Protein AF-A0A3M2BXF1-F1 (afdb_monomer_lite)

Radius of gyration: 14.07 Å; chains: 1; bounding box: 36×36×38 Å

pLDDT: mean 77.46, std 13.78, range [34.09, 93.62]

Foldseek 3Di:
DDPPDPVVLPPCVPCLVLLLQLLVLQLCLQVPVPDPSVVLWPPDPQTKDWLSSSCVRCVVQSVPVVSSVVSVVVCVVL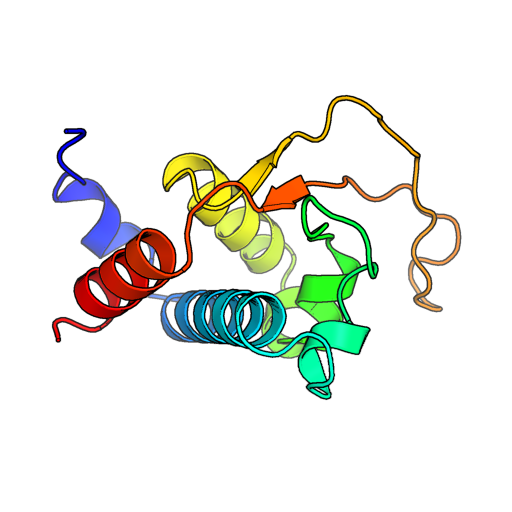LQKAFDPPLPQDADPDPVRGRPGITIIGGDDDSVSSVVVSCVSVVD

Sequence (124 aa):
MTTITKSWKNKIHWYKPALVEVLKAILKAKNSPNSRLARLFPRRRPLIFTADTLYELSPKVYEDTCNTSAIINTLLGLGVIAEHHNTSVVRSKRREAKGRIIREYRVKATSKEIQRVIDEITGS

Structure (mmCIF, N/CA/C/O backbone):
data_AF-A0A3M2BXF1-F1
#
_entry.id   AF-A0A3M2BXF1-F1
#
loop_
_atom_site.group_PDB
_atom_site.id
_atom_site.type_symbol
_atom_site.label_atom_id
_atom_site.label_alt_id
_atom_site.label_comp_id
_atom_site.label_asym_id
_atom_site.label_entity_id
_atom_site.label_seq_id
_atom_site.pdbx_PDB_ins_code
_atom_site.Cartn_x
_atom_site.Cartn_y
_atom_site.Cartn_z
_atom_site.occupancy
_atom_site.B_iso_or_equiv
_atom_site.auth_seq_id
_atom_site.auth_comp_id
_atom_site.auth_asym_id
_atom_site.auth_atom_id
_atom_site.pdbx_PDB_model_num
ATOM 1 N N . MET A 1 1 ? -19.294 -10.027 6.199 1.00 34.09 1 MET A N 1
ATOM 2 C CA . MET A 1 1 ? -18.288 -9.940 7.280 1.00 34.09 1 MET A CA 1
ATOM 3 C C . MET A 1 1 ? -17.341 -11.115 7.115 1.00 34.09 1 MET A C 1
ATOM 5 O O . MET A 1 1 ? -17.712 -12.226 7.455 1.00 34.09 1 MET A O 1
ATOM 9 N N . THR A 1 2 ? -16.184 -10.911 6.492 1.00 41.16 2 THR A N 1
ATOM 10 C CA . THR A 1 2 ? -15.165 -11.956 6.331 1.00 41.16 2 THR A CA 1
ATOM 11 C C . THR A 1 2 ? -14.257 -11.936 7.549 1.00 41.16 2 THR A C 1
ATOM 13 O O . THR A 1 2 ? -13.522 -10.983 7.785 1.00 41.16 2 THR A O 1
ATOM 16 N N . THR A 1 3 ? -14.367 -12.980 8.359 1.00 43.84 3 THR A N 1
ATOM 17 C CA . THR A 1 3 ? -13.511 -13.262 9.506 1.00 43.84 3 THR A CA 1
ATOM 18 C C . THR A 1 3 ? -12.065 -13.339 9.021 1.00 43.84 3 THR A C 1
ATOM 20 O O . THR A 1 3 ? -11.704 -14.253 8.281 1.00 43.84 3 THR A O 1
ATOM 23 N N . ILE A 1 4 ? -11.228 -12.379 9.414 1.00 49.53 4 ILE A N 1
ATOM 24 C CA . ILE A 1 4 ? -9.784 -12.426 9.170 1.00 49.53 4 ILE A CA 1
ATOM 25 C C . ILE A 1 4 ? -9.233 -13.543 10.069 1.00 49.53 4 ILE A C 1
ATOM 27 O O . ILE A 1 4 ? -8.997 -13.388 11.264 1.00 49.53 4 ILE A O 1
ATOM 31 N N . THR A 1 5 ? -9.170 -14.751 9.507 1.00 51.31 5 THR A N 1
ATOM 32 C CA . THR A 1 5 ? -8.840 -15.996 10.210 1.00 51.31 5 THR A CA 1
ATOM 33 C C . THR A 1 5 ? -7.433 -15.962 10.815 1.00 51.31 5 THR A C 1
ATOM 35 O O . THR A 1 5 ? -6.494 -15.483 10.179 1.00 51.31 5 THR A O 1
ATOM 38 N N . LYS A 1 6 ? -7.274 -16.578 11.998 1.00 45.88 6 LYS A N 1
ATOM 39 C CA . LYS A 1 6 ? -6.023 -16.817 12.762 1.00 45.88 6 LYS A CA 1
ATOM 40 C C . LYS A 1 6 ? -4.769 -17.170 11.930 1.00 45.88 6 LYS A C 1
ATOM 42 O O . LYS A 1 6 ? -3.661 -16.942 12.402 1.00 45.88 6 LYS A O 1
ATOM 47 N N . SER A 1 7 ? -4.926 -17.683 10.708 1.00 45.97 7 SER A N 1
ATOM 48 C CA . SER A 1 7 ? -3.849 -18.047 9.774 1.00 45.97 7 SER A CA 1
ATOM 49 C C . SER A 1 7 ? -2.910 -16.884 9.395 1.00 45.97 7 SER A C 1
ATOM 51 O O . SER A 1 7 ? -1.716 -17.101 9.187 1.00 45.97 7 SER A O 1
ATOM 53 N N . TRP A 1 8 ? -3.400 -15.639 9.364 1.00 50.47 8 TRP A N 1
ATOM 54 C CA . TRP A 1 8 ? -2.595 -14.479 8.947 1.00 50.47 8 TRP A CA 1
ATOM 55 C C . TRP A 1 8 ? -1.572 -14.023 9.997 1.00 50.47 8 TRP A C 1
ATOM 57 O O . TRP A 1 8 ? -0.510 -13.519 9.632 1.00 50.47 8 TRP A O 1
ATOM 67 N N . LYS A 1 9 ? -1.838 -14.242 11.296 1.00 51.59 9 LYS A N 1
ATOM 68 C CA . LYS A 1 9 ? -0.965 -13.757 12.382 1.00 51.59 9 LYS A CA 1
ATOM 69 C C . LYS A 1 9 ? 0.454 -14.336 12.310 1.00 51.59 9 LYS A C 1
ATOM 71 O O . LYS A 1 9 ? 1.399 -13.597 12.558 1.00 51.59 9 LYS A O 1
ATOM 76 N N . ASN A 1 10 ? 0.612 -15.594 11.883 1.00 47.81 10 ASN A N 1
ATOM 77 C CA . ASN A 1 10 ? 1.925 -16.250 11.826 1.00 47.81 10 ASN A CA 1
ATOM 78 C C . ASN A 1 10 ? 2.736 -15.951 10.552 1.00 47.81 10 ASN A C 1
ATOM 80 O O . ASN A 1 10 ? 3.961 -16.003 10.598 1.00 47.81 10 ASN A O 1
ATOM 84 N N . LYS A 1 11 ? 2.102 -1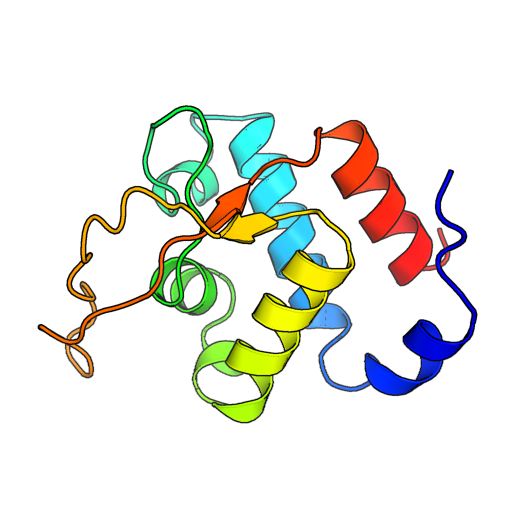5.623 9.415 1.00 52.72 11 LYS A N 1
ATOM 85 C CA . LYS A 1 11 ? 2.807 -15.447 8.124 1.00 52.72 11 LYS A CA 1
ATOM 86 C C . LYS A 1 11 ? 3.358 -14.036 7.881 1.00 52.72 11 LYS A C 1
ATOM 88 O O . LYS A 1 11 ? 4.176 -13.860 6.985 1.00 52.72 11 LYS A O 1
ATOM 93 N N . ILE A 1 12 ? 2.925 -13.042 8.658 1.00 58.22 12 ILE A N 1
ATOM 94 C CA . ILE A 1 12 ? 3.268 -11.623 8.445 1.00 58.22 12 ILE A CA 1
ATOM 95 C C . ILE A 1 12 ? 4.490 -11.183 9.282 1.00 58.22 12 ILE A C 1
ATOM 97 O O . ILE A 1 12 ? 5.017 -10.097 9.070 1.00 58.22 12 ILE A O 1
ATOM 101 N N . HIS A 1 13 ? 4.985 -12.004 10.218 1.00 61.69 13 HIS A N 1
ATOM 102 C CA . HIS A 1 13 ? 5.920 -11.566 11.269 1.00 61.69 13 HIS A CA 1
ATOM 103 C C . HIS A 1 13 ? 7.164 -10.796 10.793 1.00 61.69 13 HIS A C 1
ATOM 105 O O . HIS A 1 13 ? 7.542 -9.833 11.456 1.00 61.69 13 HIS A O 1
ATOM 111 N N . TRP A 1 14 ? 7.761 -11.152 9.652 1.00 72.50 14 TRP A N 1
ATOM 112 C CA . TRP A 1 14 ? 9.002 -10.528 9.181 1.00 72.50 14 TRP A CA 1
ATOM 113 C C . TRP A 1 14 ? 8.798 -9.213 8.394 1.00 72.50 14 TRP A C 1
ATOM 115 O O . TRP A 1 14 ? 9.694 -8.376 8.398 1.00 72.50 14 TRP A O 1
ATOM 125 N N . TYR A 1 15 ? 7.620 -8.962 7.798 1.00 79.12 15 TYR A N 1
ATOM 126 C CA . TYR A 1 15 ? 7.291 -7.697 7.095 1.00 79.12 15 TYR A CA 1
ATOM 127 C C . TYR A 1 15 ? 6.152 -6.903 7.736 1.00 79.12 15 TYR A C 1
ATOM 129 O O . TYR A 1 15 ? 5.702 -5.894 7.192 1.00 79.12 15 TYR A O 1
ATOM 137 N N . LYS A 1 16 ? 5.680 -7.326 8.910 1.00 82.12 16 LYS A N 1
ATOM 138 C CA . LYS A 1 16 ? 4.597 -6.673 9.650 1.00 82.12 16 LYS A CA 1
ATOM 139 C C . LYS A 1 16 ? 4.810 -5.166 9.842 1.00 82.12 16 LYS A C 1
ATOM 141 O O . LYS A 1 16 ? 3.870 -4.421 9.561 1.00 82.12 16 LYS A O 1
ATOM 146 N N . PRO A 1 17 ? 5.999 -4.683 10.265 1.00 84.56 17 PRO A N 1
ATOM 147 C CA . PRO A 1 17 ? 6.216 -3.247 10.451 1.00 84.56 17 PRO A CA 1
ATOM 148 C C . PRO A 1 17 ? 6.072 -2.470 9.138 1.00 84.56 17 PRO A C 1
ATOM 150 O O . PRO A 1 17 ? 5.419 -1.429 9.101 1.00 84.56 17 PRO A O 1
ATOM 153 N N . ALA A 1 18 ? 6.601 -3.029 8.049 1.00 84.81 18 ALA A N 1
ATOM 154 C CA . ALA A 1 18 ? 6.520 -2.448 6.716 1.00 84.81 18 ALA A CA 1
ATOM 155 C C . ALA A 1 18 ? 5.086 -2.407 6.178 1.00 84.81 18 ALA A C 1
ATOM 157 O O . ALA A 1 18 ? 4.650 -1.404 5.620 1.00 84.81 18 ALA A O 1
ATOM 158 N N . LEU A 1 19 ? 4.317 -3.479 6.387 1.00 87.69 19 LEU A N 1
ATOM 159 C CA . LEU A 1 19 ? 2.906 -3.516 6.014 1.00 87.69 19 LEU A CA 1
ATOM 160 C C . LEU A 1 19 ? 2.117 -2.407 6.727 1.00 87.69 19 LEU A C 1
ATOM 162 O O . LEU A 1 19 ? 1.329 -1.708 6.092 1.00 87.69 19 LEU A O 1
ATOM 166 N N . VAL A 1 20 ? 2.357 -2.209 8.028 1.00 89.62 20 VAL A N 1
ATOM 167 C CA . VAL A 1 20 ? 1.720 -1.135 8.809 1.00 89.62 20 VAL A CA 1
ATOM 168 C C . VAL A 1 20 ? 2.133 0.247 8.301 1.00 89.62 20 VAL A C 1
ATOM 170 O O . VAL A 1 20 ? 1.282 1.129 8.182 1.00 89.62 20 VAL A O 1
ATOM 173 N N . GLU A 1 21 ? 3.410 0.450 7.979 1.00 89.00 21 GLU A N 1
ATOM 174 C CA . GLU A 1 21 ? 3.912 1.700 7.397 1.00 89.00 21 GLU A CA 1
ATOM 175 C C . GLU A 1 21 ? 3.195 2.036 6.080 1.00 89.00 21 GLU A C 1
ATOM 177 O O . GLU A 1 21 ? 2.669 3.142 5.915 1.00 89.00 21 GLU A O 1
ATOM 182 N N . VAL A 1 22 ? 3.072 1.053 5.185 1.00 90.19 22 VAL A N 1
ATOM 183 C CA . VAL A 1 22 ? 2.365 1.200 3.906 1.00 90.19 22 VAL A CA 1
ATOM 184 C C . VAL A 1 2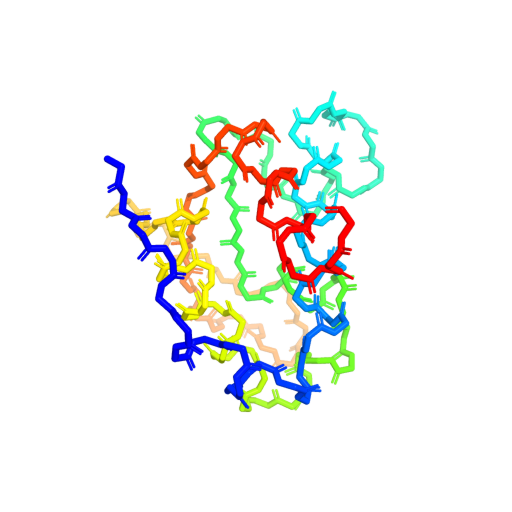2 ? 0.885 1.518 4.122 1.00 90.19 22 VAL A C 1
ATOM 186 O O . VAL A 1 22 ? 0.363 2.452 3.512 1.00 90.19 22 VAL A O 1
ATOM 189 N N . LEU A 1 23 ? 0.201 0.805 5.021 1.00 91.81 23 LEU A N 1
ATOM 190 C CA . LEU A 1 23 ? -1.211 1.057 5.336 1.00 91.81 23 LEU A CA 1
ATOM 191 C C . LEU A 1 23 ? -1.431 2.471 5.892 1.00 91.81 23 LEU A C 1
ATOM 193 O O . LEU A 1 23 ? -2.340 3.176 5.445 1.00 91.81 23 LEU A O 1
ATOM 197 N N . LYS A 1 24 ? -0.570 2.925 6.812 1.00 91.75 24 LYS A N 1
ATOM 198 C CA . LYS A 1 24 ? -0.609 4.293 7.355 1.00 91.75 24 LYS A CA 1
ATOM 199 C C . LYS A 1 24 ? -0.386 5.338 6.265 1.00 91.75 24 LYS A C 1
ATOM 201 O O . LYS A 1 24 ? -1.059 6.371 6.257 1.00 91.75 24 LYS A O 1
ATOM 206 N N . ALA A 1 25 ? 0.518 5.077 5.325 1.00 89.94 25 ALA A N 1
ATOM 207 C CA . ALA A 1 25 ? 0.764 5.972 4.204 1.00 89.94 25 ALA A CA 1
ATOM 208 C C . ALA A 1 25 ? -0.438 6.073 3.257 1.00 89.94 25 ALA A C 1
ATOM 210 O O . ALA A 1 25 ? -0.828 7.184 2.888 1.00 89.94 25 ALA A O 1
ATOM 211 N N . ILE A 1 26 ? -1.067 4.941 2.921 1.00 90.25 26 ILE A N 1
ATOM 212 C CA . ILE A 1 26 ? -2.300 4.901 2.122 1.00 90.25 26 ILE A CA 1
ATOM 213 C C . ILE A 1 26 ? -3.413 5.681 2.834 1.00 90.25 26 ILE A C 1
ATOM 215 O O . ILE A 1 26 ? -4.073 6.523 2.219 1.00 90.25 26 ILE A O 1
ATOM 219 N N . LEU A 1 27 ? -3.599 5.452 4.137 1.00 91.81 27 LEU A N 1
ATOM 220 C CA . LEU A 1 27 ? -4.601 6.145 4.946 1.00 91.81 27 LEU A CA 1
ATOM 221 C C . LEU A 1 27 ? -4.379 7.664 4.950 1.00 91.81 27 LEU A C 1
ATOM 223 O O . LEU A 1 27 ? -5.310 8.437 4.707 1.00 91.81 27 LEU A O 1
ATOM 227 N N . LYS A 1 28 ? -3.133 8.101 5.165 1.00 89.38 28 LYS A N 1
ATOM 228 C CA . LYS A 1 28 ? -2.757 9.521 5.154 1.00 89.38 28 LYS A CA 1
ATOM 229 C C . LYS A 1 28 ? -2.952 10.152 3.777 1.00 89.38 28 LYS A C 1
ATOM 231 O O . LYS A 1 28 ? -3.464 11.266 3.694 1.00 89.38 28 LYS A O 1
ATOM 236 N N . ALA A 1 29 ? -2.607 9.448 2.699 1.00 87.62 29 ALA A N 1
ATOM 237 C CA . ALA A 1 29 ? -2.839 9.918 1.335 1.00 87.62 29 ALA A CA 1
ATOM 238 C C . ALA A 1 29 ? -4.337 10.079 1.028 1.00 87.62 29 ALA A C 1
ATOM 240 O O . ALA A 1 29 ? -4.740 11.058 0.400 1.00 87.62 29 ALA A O 1
ATOM 241 N N . LYS A 1 30 ? -5.169 9.155 1.522 1.00 86.31 30 LYS A N 1
ATOM 242 C CA . LYS A 1 30 ? -6.624 9.178 1.339 1.00 86.31 30 LYS A CA 1
ATOM 243 C C . LYS A 1 30 ? -7.300 10.316 2.111 1.00 86.31 30 LYS A C 1
ATOM 245 O O . LYS A 1 30 ? -8.170 10.985 1.558 1.00 86.31 30 LYS A O 1
ATOM 250 N N . ASN A 1 31 ? -6.886 10.547 3.358 1.00 88.56 31 ASN A N 1
ATOM 251 C CA . ASN A 1 31 ? -7.469 11.574 4.230 1.00 88.56 31 ASN A CA 1
ATOM 252 C C . ASN A 1 31 ? -6.897 12.976 3.975 1.00 88.56 31 ASN A C 1
ATOM 254 O O . ASN A 1 31 ? -7.551 13.976 4.257 1.00 88.56 31 ASN A O 1
ATOM 258 N N . SER A 1 32 ? -5.675 13.071 3.451 1.00 84.94 32 SER A N 1
ATOM 259 C CA . SER A 1 32 ? -4.981 14.341 3.229 1.00 84.94 32 SER A CA 1
ATOM 260 C C . SER A 1 32 ? -4.323 14.364 1.843 1.00 84.94 32 SER A C 1
ATOM 262 O O . SER A 1 32 ? -3.116 14.118 1.731 1.00 84.94 32 SER A O 1
ATOM 264 N N . PRO A 1 33 ? -5.077 14.725 0.784 1.00 74.50 33 PRO A N 1
ATOM 265 C CA . PRO A 1 33 ? -4.599 14.742 -0.608 1.00 74.50 33 PRO A CA 1
ATOM 266 C C . PRO A 1 33 ? -3.415 15.689 -0.876 1.00 74.50 33 PRO A C 1
ATOM 268 O O . PRO A 1 33 ? -2.739 15.585 -1.902 1.00 74.50 33 PRO A O 1
ATOM 271 N N . ASN A 1 34 ? -3.158 16.623 0.044 1.00 75.19 34 ASN A N 1
ATOM 272 C CA . ASN A 1 34 ? -2.039 17.567 -0.012 1.00 75.19 34 ASN A CA 1
ATOM 273 C C . ASN A 1 34 ? -0.824 17.132 0.819 1.00 75.19 34 ASN A C 1
ATOM 275 O O . ASN A 1 34 ? 0.195 17.820 0.817 1.00 75.19 34 ASN A O 1
ATOM 279 N N . SER A 1 35 ? -0.902 15.999 1.521 1.00 79.38 35 SER A N 1
ATOM 280 C CA . SER A 1 35 ? 0.233 15.484 2.283 1.00 79.38 35 SER A CA 1
ATOM 281 C C . SER A 1 35 ? 1.405 15.122 1.363 1.00 79.38 35 SER A C 1
ATOM 283 O O . SER A 1 35 ? 1.222 14.764 0.199 1.00 79.38 35 SER A O 1
ATOM 285 N N . ARG A 1 36 ? 2.633 15.167 1.899 1.00 80.25 36 ARG A N 1
ATOM 286 C CA . ARG A 1 36 ? 3.839 14.723 1.177 1.00 80.25 36 ARG A CA 1
ATOM 287 C C . ARG A 1 36 ? 3.687 13.292 0.643 1.00 80.25 36 ARG A C 1
ATOM 289 O O . ARG A 1 36 ? 4.100 13.032 -0.479 1.00 80.25 36 ARG A O 1
ATOM 296 N N . LEU A 1 37 ? 3.026 12.411 1.403 1.00 80.38 37 LEU A N 1
ATOM 297 C CA . LEU A 1 37 ? 2.762 11.024 1.004 1.00 80.38 37 LEU A CA 1
ATOM 298 C C . LEU A 1 37 ? 1.739 10.917 -0.127 1.00 80.38 37 LEU A C 1
ATOM 300 O O . LEU A 1 37 ? 1.910 10.084 -1.006 1.00 80.38 37 LEU A O 1
ATOM 304 N N . ALA A 1 38 ? 0.725 11.786 -0.175 1.00 77.31 38 ALA A N 1
ATOM 305 C CA . ALA A 1 38 ? -0.244 11.791 -1.272 1.00 77.31 38 ALA A CA 1
ATOM 306 C C . ALA A 1 38 ? 0.398 12.067 -2.642 1.00 77.31 38 ALA A C 1
ATOM 308 O O . ALA A 1 38 ? -0.167 11.675 -3.654 1.00 77.31 38 ALA A O 1
ATOM 309 N N . ARG A 1 39 ? 1.583 12.698 -2.689 1.00 80.75 39 ARG A N 1
ATOM 310 C CA . ARG A 1 39 ? 2.338 12.921 -3.938 1.00 80.75 39 ARG A CA 1
ATOM 311 C C . ARG A 1 39 ? 2.917 11.634 -4.533 1.00 80.75 39 ARG A C 1
ATOM 313 O O . ARG A 1 39 ? 3.200 11.609 -5.725 1.00 80.75 39 ARG A O 1
ATOM 320 N N . LEU A 1 40 ? 3.087 10.591 -3.716 1.00 82.44 40 LEU A N 1
ATOM 321 C CA . LEU A 1 40 ? 3.590 9.278 -4.143 1.00 82.44 40 LEU A CA 1
ATOM 322 C C . LEU A 1 40 ? 2.525 8.451 -4.868 1.00 82.44 40 LEU A C 1
ATOM 324 O O . LEU A 1 40 ? 2.838 7.492 -5.574 1.00 82.44 40 LEU A O 1
ATOM 328 N N . PHE A 1 41 ? 1.262 8.831 -4.696 1.00 81.31 41 PHE A N 1
ATOM 329 C CA . PHE A 1 41 ? 0.134 8.223 -5.370 1.00 81.31 41 PHE A CA 1
ATOM 330 C C . PHE A 1 41 ? -0.343 9.168 -6.482 1.00 81.31 41 PHE A C 1
ATOM 332 O O . PHE A 1 41 ? -0.378 10.388 -6.295 1.00 81.31 41 PHE A O 1
ATOM 339 N N . PRO A 1 42 ? -0.753 8.655 -7.651 1.00 71.81 42 PRO A N 1
ATOM 340 C CA . PRO A 1 42 ? -1.412 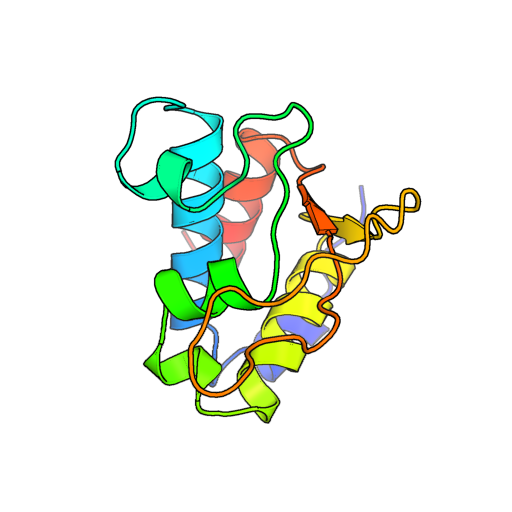9.473 -8.658 1.00 71.81 42 PRO A CA 1
ATOM 341 C C . PRO A 1 42 ? -2.634 10.179 -8.059 1.00 71.81 42 PRO A C 1
ATOM 343 O O . PRO A 1 42 ? -3.452 9.547 -7.388 1.00 71.81 42 PRO A O 1
ATOM 346 N N . ARG A 1 43 ? -2.783 11.485 -8.327 1.00 65.81 43 ARG A N 1
ATOM 347 C CA . ARG A 1 43 ? -3.937 12.315 -7.921 1.00 65.81 43 ARG A CA 1
ATOM 348 C C . ARG A 1 43 ? -5.203 11.962 -8.714 1.00 65.81 43 ARG A C 1
ATOM 350 O O . ARG A 1 43 ? -5.820 12.812 -9.346 1.00 65.81 43 ARG A O 1
ATOM 357 N N . ARG A 1 44 ? -5.572 10.687 -8.718 1.00 63.91 44 ARG A N 1
ATOM 358 C CA . ARG A 1 44 ? -6.786 10.150 -9.327 1.00 63.91 44 ARG A CA 1
ATOM 359 C C . ARG A 1 44 ? -7.618 9.493 -8.232 1.00 63.91 44 ARG A C 1
ATOM 361 O O . ARG A 1 44 ? -7.078 8.970 -7.259 1.00 63.91 44 ARG A O 1
ATOM 368 N N . ARG A 1 45 ? -8.943 9.557 -8.366 1.00 67.31 45 ARG A N 1
ATOM 369 C CA . ARG A 1 45 ? -9.860 8.702 -7.606 1.00 67.31 45 ARG A CA 1
ATOM 370 C C . ARG A 1 45 ? -10.332 7.610 -8.570 1.00 67.31 45 ARG A C 1
ATOM 372 O O . ARG A 1 45 ? -10.913 7.969 -9.590 1.00 67.31 45 ARG A O 1
ATOM 379 N N . PRO A 1 46 ? -10.075 6.320 -8.292 1.00 73.75 46 PRO A N 1
ATOM 380 C CA . PRO A 1 46 ? -9.461 5.753 -7.082 1.00 73.75 46 PRO A CA 1
ATOM 381 C C . PRO A 1 46 ? -7.941 5.995 -6.972 1.00 73.75 46 PRO A C 1
ATOM 383 O O . PRO A 1 46 ? -7.259 6.130 -7.984 1.00 73.75 46 PRO A O 1
ATOM 386 N N . LEU A 1 47 ? -7.430 6.032 -5.732 1.00 84.81 47 LEU A N 1
ATOM 387 C CA . LEU A 1 47 ? -5.998 6.168 -5.427 1.00 84.81 47 LEU A CA 1
ATOM 388 C C . LEU A 1 47 ? -5.245 4.956 -5.995 1.00 84.81 47 LEU A C 1
ATOM 390 O O . LEU A 1 47 ? -5.662 3.823 -5.752 1.00 84.81 47 LEU A O 1
ATOM 394 N N . ILE A 1 48 ? -4.158 5.181 -6.733 1.00 86.69 48 ILE A N 1
ATOM 395 C CA . ILE A 1 48 ? -3.406 4.105 -7.395 1.00 86.69 48 ILE A CA 1
ATOM 396 C C . ILE A 1 48 ? -2.120 3.803 -6.623 1.00 86.69 48 ILE A C 1
ATOM 398 O O . ILE A 1 48 ? -1.292 4.682 -6.405 1.00 86.69 48 ILE A O 1
ATOM 402 N N . PHE A 1 49 ? -1.967 2.550 -6.215 1.00 87.31 49 PHE A N 1
ATOM 403 C CA . PHE A 1 49 ? -0.792 1.982 -5.572 1.00 87.31 49 PHE A CA 1
ATOM 404 C C . PHE A 1 49 ? 0.006 1.164 -6.591 1.00 87.31 49 PHE A C 1
ATOM 406 O O . PHE A 1 49 ? -0.563 0.404 -7.375 1.00 87.31 49 PHE A O 1
ATOM 413 N N . THR A 1 50 ? 1.327 1.319 -6.588 1.00 84.94 50 THR A N 1
ATOM 414 C CA . THR A 1 50 ? 2.232 0.637 -7.521 1.00 84.94 50 THR A CA 1
ATOM 415 C C . THR A 1 50 ? 3.468 0.117 -6.794 1.00 84.94 50 THR A C 1
ATOM 417 O O . THR A 1 50 ? 3.737 0.501 -5.655 1.00 84.94 50 THR A O 1
ATOM 420 N N . ALA A 1 51 ? 4.255 -0.718 -7.476 1.00 81.44 51 ALA A N 1
ATOM 421 C CA . ALA A 1 51 ? 5.563 -1.150 -6.987 1.00 81.44 51 ALA A CA 1
ATOM 422 C C . ALA A 1 51 ? 6.491 0.048 -6.680 1.00 81.44 51 ALA A C 1
ATOM 424 O O . ALA A 1 51 ? 7.157 0.054 -5.651 1.00 81.44 51 ALA A O 1
ATOM 425 N N . ASP A 1 52 ? 6.473 1.097 -7.506 1.00 83.50 52 ASP A N 1
ATOM 426 C CA . ASP A 1 52 ? 7.264 2.310 -7.258 1.00 83.50 52 ASP A CA 1
ATOM 427 C C . ASP A 1 52 ? 6.760 3.081 -6.027 1.00 83.50 52 ASP A C 1
ATOM 429 O O . ASP A 1 52 ? 7.559 3.607 -5.260 1.00 83.50 52 ASP A O 1
ATOM 433 N N . THR A 1 53 ? 5.447 3.100 -5.772 1.00 85.88 53 THR A N 1
ATOM 434 C CA . THR A 1 53 ? 4.903 3.676 -4.530 1.00 85.88 53 THR A CA 1
ATOM 435 C C . THR A 1 53 ? 5.436 2.937 -3.303 1.00 85.88 53 THR A C 1
ATOM 437 O O . THR A 1 53 ? 5.759 3.573 -2.307 1.00 85.88 53 THR A O 1
ATOM 440 N N . LEU A 1 54 ? 5.551 1.607 -3.368 1.00 85.25 54 LEU A N 1
ATOM 441 C CA . LEU A 1 54 ? 6.125 0.821 -2.277 1.00 85.25 54 LEU A CA 1
ATOM 442 C C . LEU A 1 54 ? 7.611 1.136 -2.065 1.00 85.25 54 LEU A C 1
ATOM 444 O O . LEU A 1 54 ? 8.017 1.301 -0.920 1.00 85.25 54 LEU A O 1
ATOM 448 N N . TYR A 1 55 ? 8.388 1.266 -3.145 1.00 83.56 55 TYR A N 1
ATOM 449 C CA . TYR A 1 55 ? 9.788 1.692 -3.071 1.00 83.56 55 TYR A CA 1
ATOM 450 C C . TYR A 1 55 ? 9.933 3.040 -2.365 1.00 83.56 55 TYR A C 1
ATOM 452 O O . TYR A 1 55 ? 10.700 3.152 -1.420 1.00 83.56 55 TYR A O 1
ATOM 460 N N . GLU A 1 56 ? 9.156 4.046 -2.766 1.00 85.00 56 GLU A N 1
ATOM 461 C CA . GLU A 1 56 ? 9.214 5.384 -2.162 1.00 85.00 56 GLU A CA 1
ATOM 462 C C . GLU A 1 56 ? 8.802 5.396 -0.683 1.00 85.00 56 GLU A C 1
ATOM 464 O O . GLU A 1 56 ? 9.283 6.218 0.096 1.00 85.00 56 GLU A O 1
ATOM 469 N N . LEU A 1 57 ? 7.890 4.504 -0.289 1.00 84.94 57 LEU A N 1
ATOM 470 C CA . LEU A 1 57 ? 7.429 4.395 1.094 1.00 84.94 57 LEU A CA 1
ATOM 471 C C . LEU A 1 57 ? 8.406 3.625 1.975 1.00 84.94 57 LEU A C 1
ATOM 473 O O . LEU A 1 57 ? 8.602 4.002 3.123 1.00 84.94 57 LEU A O 1
ATOM 477 N N . SER A 1 58 ? 8.986 2.545 1.459 1.00 81.12 58 SER A N 1
ATOM 478 C CA . SER A 1 58 ? 9.861 1.674 2.232 1.00 81.12 58 SER A CA 1
ATOM 479 C C . SER A 1 58 ? 10.916 1.032 1.317 1.00 81.12 58 SER A C 1
ATOM 481 O O . SER A 1 58 ? 10.781 -0.130 0.924 1.00 81.12 58 SER A O 1
ATOM 483 N N . PRO A 1 59 ? 11.996 1.766 0.970 1.00 77.25 59 PRO A N 1
ATOM 484 C CA . PRO A 1 59 ? 13.022 1.288 0.037 1.00 77.25 59 PRO A CA 1
ATOM 485 C C . PRO A 1 59 ? 13.671 -0.023 0.494 1.00 77.25 59 PRO A C 1
ATOM 487 O O . PRO A 1 59 ? 13.816 -0.953 -0.292 1.00 77.25 59 PRO A O 1
ATOM 490 N N . LYS A 1 60 ? 13.943 -0.143 1.801 1.00 71.44 60 LYS A N 1
ATOM 491 C CA . LYS A 1 60 ? 14.519 -1.349 2.427 1.00 71.44 60 LYS A CA 1
ATOM 492 C C . LYS A 1 60 ? 13.670 -2.601 2.208 1.00 71.44 60 LYS A C 1
ATOM 494 O O . LYS A 1 60 ? 14.183 -3.707 2.124 1.00 71.44 60 LYS A O 1
ATOM 499 N N . VAL A 1 61 ? 12.357 -2.425 2.151 1.00 68.31 61 VAL A N 1
ATOM 500 C CA . VAL A 1 61 ? 11.385 -3.502 1.948 1.00 68.31 61 VAL A CA 1
ATOM 501 C C . VAL A 1 61 ? 11.203 -3.776 0.464 1.00 68.31 61 VAL A C 1
ATOM 503 O O . VAL A 1 61 ? 10.852 -4.880 0.076 1.00 68.31 61 VAL A O 1
ATOM 506 N N . TYR A 1 62 ? 11.451 -2.787 -0.384 1.00 69.00 62 TYR A N 1
ATOM 507 C CA . TYR A 1 62 ? 11.396 -2.969 -1.819 1.00 69.00 62 TYR A CA 1
ATOM 508 C C . TYR A 1 62 ? 12.608 -3.731 -2.370 1.00 69.00 62 TYR A C 1
ATOM 510 O O . TYR A 1 62 ? 12.450 -4.586 -3.240 1.00 69.00 62 TYR A O 1
ATOM 518 N N . GLU A 1 63 ? 13.807 -3.412 -1.876 1.00 69.06 63 GLU A N 1
ATOM 519 C CA . GLU A 1 63 ? 15.074 -4.030 -2.297 1.00 69.06 63 GLU A CA 1
ATOM 520 C C . GLU A 1 63 ? 15.092 -5.547 -2.067 1.00 69.06 63 GLU A C 1
ATOM 522 O O . GLU A 1 63 ? 15.693 -6.292 -2.842 1.00 69.06 63 GLU A O 1
ATOM 527 N N . ASP A 1 64 ? 14.345 -6.018 -1.072 1.00 70.19 64 ASP A N 1
ATOM 528 C CA . ASP A 1 64 ? 14.058 -7.430 -0.887 1.00 70.19 64 ASP A CA 1
ATOM 529 C C . ASP A 1 64 ? 12.825 -7.837 -1.718 1.00 70.19 64 ASP A C 1
ATOM 531 O O . ASP A 1 64 ? 11.663 -7.580 -1.385 1.00 70.19 64 ASP A O 1
ATOM 535 N N . THR A 1 65 ? 13.084 -8.463 -2.866 1.00 60.28 65 THR A N 1
ATOM 536 C CA . THR A 1 65 ? 12.048 -8.851 -3.842 1.00 60.28 65 THR A CA 1
ATOM 537 C C . THR A 1 65 ? 10.967 -9.778 -3.270 1.00 60.28 65 THR A C 1
ATOM 539 O O . THR A 1 65 ? 9.811 -9.712 -3.712 1.00 60.28 65 THR A O 1
ATOM 542 N N . CYS A 1 66 ? 11.289 -10.580 -2.249 1.00 62.09 66 CYS A N 1
ATOM 543 C CA . CYS A 1 66 ? 10.320 -11.408 -1.526 1.00 62.09 66 CYS A CA 1
ATOM 544 C C . CYS A 1 66 ? 9.284 -10.552 -0.777 1.00 62.09 66 CYS A C 1
ATOM 546 O O . CYS A 1 66 ? 8.106 -10.913 -0.684 1.00 62.09 66 CYS A O 1
ATOM 548 N N . ASN A 1 67 ? 9.690 -9.370 -0.318 1.00 72.31 67 ASN A N 1
ATOM 549 C CA . ASN A 1 67 ? 8.917 -8.511 0.576 1.00 72.31 67 ASN A CA 1
ATOM 550 C C . ASN A 1 67 ? 7.914 -7.660 -0.204 1.00 72.31 67 ASN A C 1
ATOM 552 O O . ASN A 1 67 ? 6.767 -7.497 0.220 1.00 72.31 67 ASN A O 1
ATOM 556 N N . THR A 1 68 ? 8.300 -7.211 -1.400 1.00 76.88 68 THR A N 1
ATOM 557 C CA . THR A 1 68 ? 7.403 -6.496 -2.320 1.00 76.88 68 THR A CA 1
ATOM 558 C C . THR A 1 68 ? 6.182 -7.338 -2.686 1.00 76.88 68 THR A C 1
ATOM 560 O O . THR A 1 68 ? 5.040 -6.891 -2.542 1.00 76.88 68 THR A O 1
ATOM 563 N N . SER A 1 69 ? 6.414 -8.577 -3.126 1.00 80.94 69 SER A N 1
ATOM 564 C CA . SER A 1 69 ? 5.334 -9.486 -3.520 1.00 80.94 69 SER A CA 1
ATOM 565 C C . SER A 1 69 ? 4.457 -9.861 -2.323 1.00 80.94 69 SER A C 1
ATOM 567 O O . SER A 1 69 ? 3.232 -9.866 -2.440 1.00 80.94 69 SER A O 1
ATOM 569 N N . ALA A 1 70 ? 5.060 -10.107 -1.154 1.00 84.44 70 ALA A N 1
ATOM 570 C CA . ALA A 1 70 ? 4.330 -10.421 0.072 1.00 84.44 70 ALA A CA 1
ATOM 571 C C . ALA A 1 70 ? 3.393 -9.285 0.509 1.00 84.44 70 ALA A C 1
ATOM 573 O O . ALA A 1 70 ? 2.225 -9.540 0.806 1.00 84.44 70 ALA A O 1
ATOM 574 N N . ILE A 1 71 ? 3.858 -8.030 0.500 1.00 87.19 71 ILE A N 1
ATOM 575 C CA . ILE A 1 71 ? 3.029 -6.874 0.870 1.00 87.19 71 ILE A CA 1
ATOM 576 C C . ILE A 1 71 ? 1.884 -6.683 -0.117 1.00 87.19 71 ILE A C 1
ATOM 578 O O . ILE A 1 71 ? 0.740 -6.538 0.310 1.00 87.19 71 ILE A O 1
ATOM 582 N N . ILE A 1 72 ? 2.158 -6.724 -1.423 1.00 86.75 72 ILE A N 1
ATOM 583 C CA . ILE A 1 72 ? 1.120 -6.563 -2.450 1.00 86.75 72 ILE A CA 1
ATOM 584 C C . ILE A 1 72 ? 0.053 -7.654 -2.309 1.00 86.75 72 ILE A C 1
ATOM 586 O O . ILE A 1 72 ? -1.136 -7.342 -2.231 1.00 86.75 72 ILE A O 1
ATOM 590 N N . ASN A 1 73 ? 0.467 -8.920 -2.208 1.00 87.00 73 ASN A N 1
ATOM 591 C CA . ASN A 1 73 ? -0.452 -10.046 -2.043 1.00 87.00 73 ASN A CA 1
ATOM 592 C C . ASN A 1 73 ? -1.251 -9.948 -0.741 1.00 87.00 73 ASN A C 1
ATOM 594 O O . ASN A 1 73 ? -2.433 -10.284 -0.715 1.00 87.00 73 ASN A O 1
ATOM 598 N N . THR A 1 74 ? -0.636 -9.443 0.328 1.00 89.12 74 THR A N 1
ATOM 599 C CA . THR A 1 74 ? -1.327 -9.228 1.602 1.00 89.12 74 THR A CA 1
ATOM 600 C C . THR A 1 74 ? -2.371 -8.127 1.487 1.00 89.12 74 THR A C 1
ATOM 602 O O . THR A 1 74 ? -3.511 -8.325 1.888 1.00 89.12 74 THR A O 1
ATOM 605 N N . LEU A 1 75 ? -2.036 -6.988 0.879 1.00 90.06 75 LEU A N 1
ATOM 606 C CA . LEU A 1 75 ? -2.991 -5.901 0.656 1.00 90.06 75 LEU A CA 1
ATOM 607 C C . LEU A 1 75 ? -4.156 -6.328 -0.253 1.00 90.06 75 LEU A C 1
ATOM 609 O O . LEU A 1 75 ? -5.284 -5.883 -0.030 1.00 90.06 75 LEU A O 1
ATOM 613 N N . LEU A 1 76 ? -3.896 -7.188 -1.246 1.00 89.44 76 LEU A N 1
ATOM 614 C CA . LEU A 1 76 ? -4.926 -7.812 -2.084 1.00 89.44 76 LEU A CA 1
ATOM 615 C C . LEU A 1 76 ? -5.819 -8.750 -1.264 1.00 89.44 76 LEU A C 1
ATOM 617 O O . LEU A 1 76 ? -7.040 -8.624 -1.308 1.00 89.44 76 LEU A O 1
ATOM 621 N N . GLY A 1 77 ? -5.224 -9.653 -0.481 1.00 86.69 77 GLY A N 1
ATOM 622 C CA . GLY A 1 77 ? -5.963 -10.601 0.357 1.00 86.69 77 GLY A CA 1
ATOM 623 C C . GLY A 1 77 ? -6.781 -9.934 1.466 1.00 86.69 77 GLY A C 1
ATOM 624 O O . GLY A 1 77 ? -7.838 -10.438 1.834 1.00 86.69 77 GLY A O 1
ATOM 625 N N . LEU A 1 78 ? -6.340 -8.769 1.948 1.00 86.38 78 LEU A N 1
ATOM 626 C CA . LEU A 1 78 ? -7.073 -7.929 2.900 1.00 86.38 78 LEU A CA 1
ATOM 627 C C . LEU A 1 78 ? -8.144 -7.048 2.232 1.00 86.38 78 LEU A C 1
ATOM 629 O O . LEU A 1 78 ? -8.865 -6.333 2.923 1.00 86.38 78 LEU A O 1
ATOM 633 N N . GLY A 1 79 ? -8.239 -7.043 0.899 1.00 87.94 79 GLY A N 1
ATOM 634 C CA . GLY A 1 79 ? -9.180 -6.199 0.157 1.00 87.94 79 GLY A CA 1
ATOM 635 C C . GLY A 1 79 ? -8.870 -4.697 0.215 1.00 87.94 79 GLY A C 1
ATOM 636 O O . GLY A 1 79 ? -9.694 -3.878 -0.197 1.00 87.94 79 GLY A O 1
ATOM 637 N N . VAL A 1 80 ? -7.683 -4.312 0.700 1.00 90.75 80 VAL A N 1
ATOM 638 C CA . VAL A 1 80 ? -7.252 -2.907 0.768 1.00 90.75 80 VAL A CA 1
ATOM 639 C C . VAL A 1 80 ? -7.055 -2.349 -0.635 1.00 90.75 80 VAL A C 1
ATOM 641 O O . VAL A 1 80 ? -7.520 -1.247 -0.958 1.00 90.75 80 VAL A O 1
ATOM 644 N N . ILE A 1 81 ? -6.404 -3.144 -1.480 1.00 91.06 81 ILE A N 1
ATOM 645 C CA . ILE A 1 81 ? -6.207 -2.859 -2.895 1.00 91.06 81 ILE A CA 1
ATOM 646 C C . ILE A 1 81 ? -6.888 -3.924 -3.753 1.00 91.06 81 ILE A C 1
ATOM 648 O O . ILE A 1 81 ? -7.148 -5.036 -3.307 1.00 91.06 81 ILE A O 1
ATOM 652 N N . ALA A 1 82 ? -7.165 -3.582 -5.004 1.00 90.19 82 ALA A N 1
ATOM 653 C CA . ALA A 1 82 ? -7.615 -4.518 -6.021 1.00 90.19 82 ALA A CA 1
ATOM 654 C C . ALA A 1 82 ? -6.871 -4.247 -7.325 1.00 90.19 82 ALA A C 1
ATOM 656 O O . ALA A 1 82 ? -6.495 -3.103 -7.592 1.00 90.19 82 ALA A O 1
ATOM 657 N N . GLU A 1 83 ? -6.713 -5.272 -8.157 1.00 86.69 83 GLU A N 1
ATOM 658 C CA . GLU A 1 83 ? -6.160 -5.088 -9.496 1.00 86.69 83 GLU A CA 1
ATOM 659 C C . GLU A 1 83 ? -6.971 -4.036 -10.273 1.00 86.69 83 GLU A C 1
ATOM 661 O O . GLU A 1 83 ? -8.210 -3.947 -10.194 1.00 86.69 83 GLU A O 1
ATOM 666 N N . HIS A 1 84 ? -6.243 -3.158 -10.957 1.00 81.75 84 HIS A N 1
ATOM 667 C CA . HIS A 1 84 ? -6.815 -2.113 -11.785 1.00 81.75 84 HIS A CA 1
ATOM 668 C C . HIS A 1 84 ? -6.875 -2.623 -13.233 1.00 81.75 84 HIS A C 1
ATOM 670 O O . HIS A 1 84 ? -5.858 -2.693 -13.912 1.00 81.75 84 HIS A O 1
ATOM 676 N N . HIS A 1 85 ? -8.073 -3.017 -13.691 1.00 62.22 85 HIS A N 1
ATOM 677 C CA . HIS A 1 85 ? -8.289 -3.622 -15.019 1.00 62.22 85 HIS A CA 1
ATOM 678 C C . HIS A 1 85 ? -7.949 -2.693 -16.192 1.00 62.22 85 HIS A C 1
ATOM 680 O O . HIS A 1 85 ? -7.644 -3.181 -17.277 1.00 62.22 85 HIS A O 1
ATOM 686 N N . ASN A 1 86 ? -7.942 -1.374 -15.973 1.00 57.16 86 ASN A N 1
ATOM 687 C CA . ASN A 1 86 ? -7.303 -0.445 -16.895 1.00 57.16 86 ASN A CA 1
ATOM 688 C C . ASN A 1 86 ? -5.802 -0.519 -16.646 1.00 57.16 86 ASN A C 1
ATOM 690 O O . ASN A 1 86 ? -5.238 0.310 -15.933 1.00 57.16 86 ASN A O 1
ATOM 694 N N . THR A 1 87 ? -5.185 -1.541 -17.230 1.00 51.66 87 THR A N 1
ATOM 695 C CA . THR A 1 87 ? -3.745 -1.732 -17.400 1.00 51.66 87 THR A CA 1
ATOM 696 C C . THR A 1 87 ? -3.175 -0.587 -18.234 1.00 51.66 87 THR A C 1
ATOM 698 O O . THR A 1 87 ? -2.682 -0.754 -19.346 1.00 51.66 87 THR A O 1
ATOM 701 N N . SER A 1 88 ? -3.214 0.622 -17.677 1.00 54.16 88 SER A N 1
ATOM 702 C CA . SER A 1 88 ? -2.279 1.663 -18.056 1.00 54.16 88 SER A CA 1
ATOM 703 C C . SER A 1 88 ? -0.938 1.096 -17.626 1.00 54.16 88 SER A C 1
ATOM 705 O O . SER A 1 88 ? -0.603 1.101 -16.447 1.00 54.16 88 SER A O 1
ATOM 707 N N . VAL A 1 89 ? -0.228 0.464 -18.552 1.00 57.28 89 VAL A N 1
ATOM 708 C CA . VAL A 1 89 ? 1.132 -0.006 -18.330 1.00 57.28 89 VAL A CA 1
ATOM 709 C C . VAL A 1 89 ? 1.948 1.217 -17.925 1.00 57.28 89 VAL A C 1
ATOM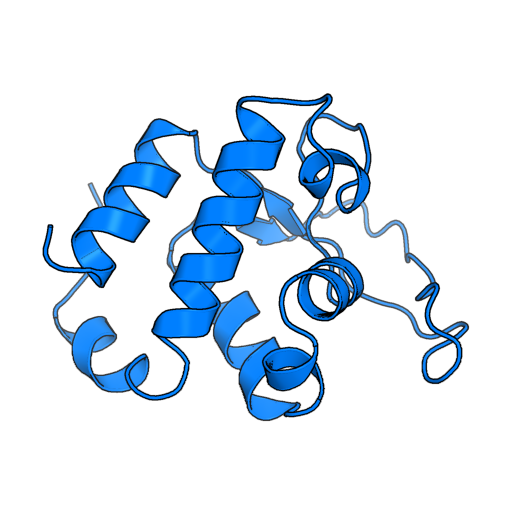 711 O O . VAL A 1 89 ? 2.348 2.026 -18.763 1.00 57.28 89 VAL A O 1
ATOM 714 N N . VAL A 1 90 ? 2.142 1.406 -16.621 1.00 65.94 90 VAL A N 1
ATOM 715 C CA . VAL A 1 90 ? 3.003 2.470 -16.128 1.00 65.94 90 VAL A CA 1
ATOM 716 C C . VAL A 1 90 ? 4.418 1.952 -16.251 1.00 65.94 90 VAL A C 1
ATOM 718 O O . VAL A 1 90 ? 4.750 0.850 -15.811 1.00 65.94 90 VAL A O 1
ATOM 721 N N . ARG A 1 91 ? 5.255 2.744 -16.911 1.00 72.81 91 ARG A N 1
ATOM 722 C CA . ARG A 1 91 ? 6.691 2.509 -16.912 1.00 72.81 91 ARG A CA 1
ATOM 723 C C . ARG A 1 91 ? 7.230 2.985 -15.577 1.00 72.81 91 ARG A C 1
ATOM 725 O O . ARG A 1 91 ? 6.929 4.108 -15.170 1.00 72.81 91 ARG A O 1
ATOM 732 N N . SER A 1 92 ? 8.032 2.149 -14.929 1.00 75.75 92 SER A N 1
ATOM 733 C CA . SER A 1 92 ? 8.695 2.551 -13.693 1.00 75.75 92 SER A CA 1
ATOM 734 C C . SER A 1 92 ? 9.499 3.837 -13.914 1.00 75.75 92 SER A C 1
ATOM 736 O O . SER A 1 92 ? 10.178 3.999 -14.938 1.00 75.75 92 SER A O 1
ATOM 738 N N . LYS A 1 93 ? 9.397 4.755 -12.950 1.00 74.06 93 LYS A N 1
ATOM 739 C CA . LYS A 1 93 ? 10.121 6.037 -12.956 1.00 74.06 93 LYS A CA 1
ATOM 740 C C . LYS A 1 93 ? 11.540 5.905 -12.412 1.00 74.06 93 LYS A C 1
ATOM 742 O O . LYS A 1 93 ? 12.339 6.828 -12.568 1.00 74.06 93 LYS A O 1
ATOM 747 N N . ARG A 1 94 ? 11.852 4.772 -11.787 1.00 76.25 94 ARG A N 1
ATOM 748 C CA . ARG A 1 94 ? 13.155 4.506 -11.180 1.00 76.25 94 ARG A CA 1
ATOM 749 C C . ARG A 1 94 ? 14.215 4.261 -12.240 1.00 76.25 94 ARG A C 1
ATOM 751 O O . ARG A 1 94 ? 13.911 3.769 -13.325 1.00 76.25 94 ARG A O 1
ATOM 758 N N . ARG A 1 95 ? 15.467 4.605 -11.935 1.00 77.94 95 ARG A N 1
ATOM 759 C CA . ARG A 1 95 ? 16.577 4.550 -12.899 1.00 77.94 95 ARG A CA 1
ATOM 760 C C . ARG A 1 95 ? 16.938 3.105 -13.248 1.00 77.94 95 ARG A C 1
ATOM 762 O O . ARG A 1 95 ? 17.124 2.790 -14.417 1.00 77.94 95 ARG A O 1
ATOM 769 N N . GLU A 1 96 ? 16.969 2.241 -12.244 1.00 73.00 96 GLU A N 1
ATOM 770 C CA . GLU A 1 96 ? 17.314 0.819 -12.305 1.00 73.00 96 GLU A CA 1
ATOM 771 C C . GLU A 1 96 ? 16.217 -0.058 -12.930 1.00 73.00 96 GLU A C 1
ATOM 773 O O . GLU A 1 96 ? 16.492 -1.120 -13.486 1.00 73.00 96 GLU A O 1
ATOM 778 N N . ALA A 1 97 ? 14.967 0.401 -12.884 1.00 68.06 97 ALA A N 1
ATOM 779 C CA . ALA A 1 97 ? 13.811 -0.281 -13.462 1.00 68.06 97 ALA A CA 1
ATOM 780 C C . ALA A 1 97 ? 13.154 0.550 -14.577 1.00 68.06 97 ALA A C 1
ATOM 782 O O . ALA A 1 97 ? 11.978 0.357 -14.898 1.00 68.06 97 ALA A O 1
ATOM 783 N N . LYS A 1 98 ? 13.890 1.502 -15.164 1.00 72.25 98 LYS A N 1
ATOM 784 C CA . LYS A 1 98 ? 13.359 2.441 -16.156 1.00 72.25 98 LYS A CA 1
ATOM 785 C C . LYS A 1 98 ? 12.826 1.678 -17.363 1.00 72.25 98 LYS A C 1
ATOM 787 O O . LYS A 1 98 ? 13.519 0.852 -17.946 1.00 72.25 98 LYS A O 1
ATOM 792 N N . GLY A 1 99 ? 11.578 1.949 -17.735 1.00 64.81 99 GLY A N 1
ATOM 793 C CA . GLY A 1 99 ? 10.931 1.287 -18.872 1.00 64.81 99 GLY A CA 1
ATOM 794 C C . GLY A 1 99 ? 10.343 -0.095 -18.576 1.00 64.81 99 GLY A C 1
ATOM 795 O O . GLY A 1 99 ? 9.628 -0.615 -19.430 1.00 64.81 99 GLY A O 1
ATOM 796 N N . ARG A 1 100 ? 10.553 -0.661 -17.376 1.00 72.25 100 ARG A N 1
ATOM 797 C CA . ARG A 1 100 ? 9.850 -1.881 -16.957 1.00 72.25 100 ARG A CA 1
ATOM 798 C C . ARG A 1 100 ? 8.376 -1.582 -16.710 1.00 72.25 100 ARG A C 1
ATOM 800 O O . ARG A 1 100 ? 8.030 -0.550 -16.134 1.00 72.25 100 ARG A O 1
ATOM 807 N N . ILE A 1 101 ? 7.532 -2.511 -17.141 1.00 70.38 101 ILE A N 1
ATOM 808 C CA . ILE A 1 101 ? 6.089 -2.484 -16.918 1.00 70.38 101 ILE A CA 1
ATOM 809 C C . ILE A 1 101 ? 5.824 -2.851 -15.459 1.00 70.38 101 ILE A C 1
ATOM 811 O O . ILE A 1 101 ? 6.223 -3.928 -15.016 1.00 70.38 101 ILE A O 1
ATOM 815 N N . ILE A 1 102 ? 5.153 -1.967 -14.721 1.00 78.75 102 ILE A N 1
ATOM 816 C CA . ILE A 1 102 ? 4.710 -2.243 -13.351 1.00 78.75 102 ILE A CA 1
ATOM 817 C C . ILE A 1 102 ? 3.187 -2.339 -13.285 1.00 78.75 102 ILE A C 1
ATOM 819 O O . ILE A 1 102 ? 2.468 -1.669 -14.027 1.00 78.75 102 ILE A O 1
ATOM 823 N N . ARG A 1 103 ? 2.696 -3.205 -12.393 1.00 81.44 103 ARG A N 1
ATOM 824 C CA . ARG A 1 103 ? 1.260 -3.385 -12.157 1.00 81.44 103 ARG A CA 1
ATOM 825 C C . ARG A 1 103 ? 0.699 -2.227 -11.333 1.00 81.44 103 ARG A C 1
ATOM 827 O O . ARG A 1 103 ? 1.334 -1.771 -10.379 1.00 81.44 103 ARG A O 1
ATOM 834 N N . GLU A 1 104 ? -0.508 -1.802 -11.691 1.00 85.50 104 GLU A N 1
ATOM 835 C CA . GLU A 1 104 ? -1.297 -0.831 -10.939 1.00 85.50 104 GLU A CA 1
ATOM 836 C C . GLU A 1 104 ? -2.360 -1.528 -10.089 1.00 85.50 104 GLU A C 1
ATOM 838 O O . GLU A 1 104 ? -3.079 -2.419 -10.550 1.00 85.50 104 GLU A O 1
ATOM 843 N N . TYR A 1 105 ? -2.517 -1.051 -8.859 1.00 87.94 105 TYR A N 1
ATOM 844 C CA . TYR A 1 105 ? -3.556 -1.500 -7.949 1.00 87.94 105 TYR A CA 1
ATOM 845 C C . TYR A 1 105 ? -4.376 -0.305 -7.484 1.00 87.94 105 TYR A C 1
ATOM 847 O O . TYR A 1 105 ? -3.838 0.699 -7.025 1.00 87.94 105 TYR A O 1
ATOM 855 N N . ARG A 1 106 ? -5.700 -0.399 -7.567 1.00 90.00 106 ARG A N 1
ATOM 856 C CA . ARG A 1 106 ? -6.594 0.622 -7.015 1.00 90.00 106 ARG A CA 1
ATOM 857 C C . ARG A 1 106 ? -6.806 0.371 -5.530 1.00 90.00 106 ARG A C 1
ATOM 859 O O . ARG A 1 106 ? -7.182 -0.730 -5.138 1.00 90.00 106 ARG A O 1
ATOM 866 N N . VAL A 1 107 ? -6.643 1.398 -4.708 1.00 90.00 107 VAL A N 1
ATOM 867 C CA . VAL A 1 107 ? -7.033 1.348 -3.296 1.00 90.00 107 VAL A CA 1
ATOM 868 C C . VAL A 1 107 ? -8.554 1.430 -3.217 1.00 90.00 107 VAL A C 1
ATOM 870 O O . VAL A 1 107 ? -9.150 2.457 -3.557 1.00 90.00 107 VAL A O 1
ATOM 873 N N . LYS A 1 108 ? -9.182 0.336 -2.778 1.00 90.75 108 LYS A N 1
ATOM 874 C CA . LYS A 1 108 ? -10.640 0.220 -2.653 1.00 90.75 108 LYS A CA 1
ATOM 875 C C . LYS A 1 108 ? -11.131 0.464 -1.238 1.00 90.75 108 LYS A C 1
ATOM 877 O O . LYS A 1 108 ? -12.165 1.110 -1.081 1.00 90.75 108 LYS A O 1
ATOM 882 N N . ALA A 1 109 ? -10.389 -0.008 -0.239 1.00 89.88 109 ALA A N 1
ATOM 883 C CA . ALA A 1 109 ? -10.807 0.113 1.148 1.00 89.88 109 ALA A CA 1
ATOM 884 C C . ALA A 1 109 ? -11.009 1.578 1.554 1.00 89.88 109 ALA A C 1
ATOM 886 O O . ALA A 1 109 ? -10.258 2.487 1.173 1.00 89.88 109 ALA A O 1
ATOM 887 N N . THR A 1 110 ? -12.065 1.819 2.317 1.00 91.69 110 THR A N 1
ATOM 888 C CA . THR A 1 110 ? -12.357 3.077 2.997 1.00 91.69 110 THR A CA 1
ATOM 889 C C . THR A 1 110 ? -11.298 3.373 4.057 1.00 91.69 110 THR A C 1
ATOM 891 O O . THR A 1 110 ? -10.589 2.485 4.527 1.00 91.69 110 THR A O 1
ATOM 894 N N . SER A 1 111 ? -11.195 4.636 4.477 1.00 92.44 111 SER A N 1
ATOM 895 C CA . SER A 1 111 ? -10.257 5.024 5.537 1.00 92.44 111 SER A CA 1
ATOM 896 C C . SER A 1 111 ? -10.517 4.265 6.8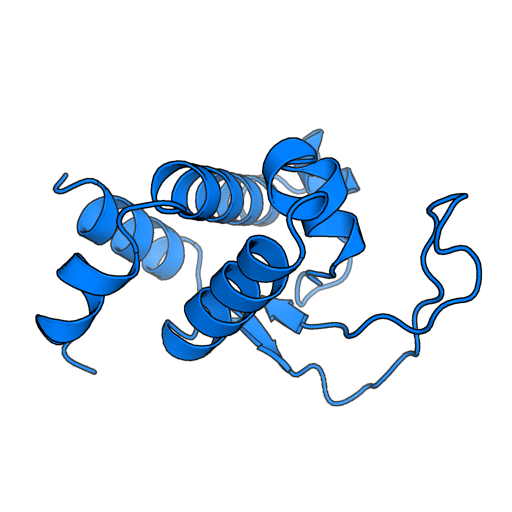46 1.00 92.44 111 SER A C 1
ATOM 898 O O . SER A 1 111 ? -9.573 3.916 7.545 1.00 92.44 111 SER A O 1
ATOM 900 N N . LYS A 1 112 ? -11.788 3.955 7.146 1.00 93.38 112 LYS A N 1
ATOM 901 C CA . LYS A 1 112 ? -12.185 3.177 8.329 1.00 93.38 112 LYS A CA 1
ATOM 902 C C . LYS A 1 112 ? -11.720 1.721 8.247 1.00 93.38 112 LYS A C 1
ATOM 904 O O . LYS A 1 112 ? -11.219 1.194 9.230 1.00 93.38 112 LYS A O 1
ATOM 909 N N . GLU A 1 113 ? -11.859 1.086 7.085 1.00 92.88 113 GLU A N 1
ATOM 910 C CA . GLU A 1 113 ? -11.392 -0.292 6.874 1.00 92.88 113 GLU A CA 1
ATOM 911 C C . GLU A 1 113 ? -9.869 -0.386 6.968 1.00 92.88 113 GLU A C 1
ATOM 913 O O . GLU A 1 113 ? -9.356 -1.283 7.626 1.00 92.88 113 GLU A O 1
ATOM 918 N N . ILE A 1 114 ? -9.145 0.572 6.380 1.00 92.50 114 ILE A N 1
ATOM 919 C CA . ILE A 1 114 ? -7.680 0.621 6.479 1.00 92.50 114 ILE A CA 1
ATOM 920 C C . ILE A 1 114 ? -7.244 0.789 7.940 1.00 92.50 114 ILE A C 1
ATOM 922 O O . ILE A 1 114 ? -6.330 0.095 8.375 1.00 92.50 114 ILE A O 1
ATOM 926 N N . GLN A 1 115 ? -7.902 1.671 8.703 1.00 93.62 115 GLN A N 1
ATOM 927 C CA . GLN A 1 115 ? -7.601 1.854 10.125 1.00 93.62 115 GLN A CA 1
ATOM 928 C C . GLN A 1 115 ? -7.854 0.572 10.926 1.00 93.62 115 GLN A C 1
ATOM 930 O O . GLN A 1 115 ? -6.963 0.134 11.641 1.00 93.62 115 GLN A O 1
ATOM 935 N N . ARG A 1 116 ? -8.999 -0.095 10.720 1.00 92.44 116 ARG A N 1
ATOM 936 C CA . ARG A 1 116 ? -9.296 -1.379 11.375 1.00 92.44 116 ARG A CA 1
ATOM 937 C C . ARG A 1 116 ? -8.212 -2.425 11.100 1.00 92.44 116 ARG A C 1
ATOM 939 O O . ARG A 1 116 ? -7.781 -3.109 12.017 1.00 92.44 116 ARG A O 1
ATOM 946 N N . VAL A 1 117 ? -7.757 -2.540 9.852 1.00 90.06 117 VAL A N 1
ATOM 947 C CA . VAL A 1 117 ? -6.681 -3.475 9.487 1.00 90.06 117 VAL A CA 1
ATOM 948 C C . VAL A 1 117 ? -5.377 -3.130 10.214 1.00 90.06 117 VAL A C 1
ATOM 950 O O . VAL A 1 117 ? -4.674 -4.033 10.658 1.00 90.06 117 VAL A O 1
ATOM 953 N N . ILE A 1 118 ? -5.044 -1.842 10.358 1.00 91.31 118 ILE A N 1
ATOM 954 C CA . ILE A 1 118 ? -3.872 -1.412 11.135 1.00 91.31 118 ILE A CA 1
ATOM 955 C C . ILE A 1 118 ? -4.009 -1.870 12.588 1.00 91.31 118 ILE A C 1
ATOM 957 O O . ILE A 1 118 ? -3.081 -2.506 13.085 1.00 91.31 118 ILE A O 1
ATOM 961 N N . ASP A 1 119 ? -5.151 -1.600 13.220 1.00 90.38 119 ASP A N 1
ATOM 962 C CA . ASP A 1 119 ? -5.409 -1.919 14.629 1.00 90.38 119 ASP A CA 1
ATOM 963 C C . ASP A 1 119 ? -5.341 -3.439 14.876 1.00 90.38 119 ASP A C 1
ATOM 965 O O . ASP A 1 119 ? -4.643 -3.906 15.777 1.00 90.38 119 ASP A O 1
ATOM 969 N N . GLU A 1 120 ? -5.945 -4.242 13.990 1.00 88.00 120 GLU A N 1
ATOM 970 C CA . GLU A 1 120 ? -5.880 -5.711 14.041 1.00 88.00 120 GLU A CA 1
ATOM 971 C C . GLU A 1 120 ? -4.446 -6.250 13.915 1.00 88.00 120 GLU A C 1
ATOM 973 O O . GLU A 1 120 ? -4.079 -7.239 14.562 1.00 88.00 120 GLU A O 1
ATOM 978 N N . ILE A 1 121 ? -3.620 -5.610 13.081 1.00 85.19 121 ILE A N 1
ATOM 979 C CA . ILE A 1 121 ? -2.212 -5.972 12.924 1.00 85.19 121 ILE A CA 1
ATOM 980 C C . ILE A 1 121 ? -1.430 -5.552 14.175 1.00 85.19 121 ILE A C 1
ATOM 982 O O . ILE A 1 121 ? -0.656 -6.359 14.694 1.00 85.19 121 ILE A O 1
ATOM 986 N N . THR A 1 122 ? -1.596 -4.331 14.685 1.00 85.50 122 THR A N 1
ATOM 987 C CA . THR A 1 122 ? -0.837 -3.835 15.848 1.00 85.50 122 THR A CA 1
ATOM 988 C C . THR A 1 122 ? -1.311 -4.414 17.178 1.00 85.50 122 THR A C 1
ATOM 990 O O . THR A 1 122 ? -0.547 -4.381 18.138 1.00 85.50 122 THR A O 1
ATOM 993 N N . GLY A 1 123 ? -2.500 -5.020 17.221 1.00 78.81 123 GLY A N 1
ATOM 994 C CA . GLY A 1 123 ? -3.123 -5.502 18.455 1.00 78.81 123 GLY A CA 1
ATOM 995 C C . GLY A 1 123 ? -3.648 -4.359 19.323 1.00 78.81 123 GLY A C 1
ATOM 996 O O . GLY A 1 123 ? -3.602 -4.472 20.545 1.00 78.81 123 GLY A O 1
ATOM 997 N N . SER A 1 124 ? -4.051 -3.256 18.685 1.00 58.25 124 SER A N 1
ATOM 998 C CA . SER A 1 124 ? -4.592 -2.047 19.319 1.00 58.25 124 SER A CA 1
ATOM 999 C C . SER A 1 124 ? -6.115 -2.050 19.339 1.00 58.25 124 SER A C 1
ATOM 1001 O O . SER A 1 124 ? -6.715 -2.728 18.476 1.00 58.25 124 SER A O 1
#

Secondary structure (DSSP, 8-state):
-----THHHHHSTTTHHHHHHHHHHHHHHHH-TTSTGGGGS-SSSSPEEEHHHHHHH-HHHHHSHHHHHHHHHHHHHTTSEEE-SS---EEP-SSTTTT-EE-EEEE-S-HHHHHHHHHHHHT-